Protein AF-A0A942A3I3-F1 (afdb_monomer)

Foldseek 3Di:
DCPPLLDLQCLLVCLLVPDPDGDDDPVSVVSSVVSVVPHDSVVSVVLVVVLVPDPDPVVNVVSSVVSRPD

Sequence (70 aa):
CGEMAGDPRYTRLLLGLGLTEFSMHPTNLLEVKRAIQDGDVGALTETIRRLLRTTDADKYAEILKGIAQN

Mean predicted aligned error: 3.32 Å

Structure (mmCIF, N/CA/C/O backbone):
data_AF-A0A942A3I3-F1
#
_entry.id   AF-A0A942A3I3-F1
#
loop_
_atom_site.group_PDB
_atom_site.id
_atom_site.type_symbol
_atom_site.label_atom_id
_atom_site.label_alt_id
_atom_site.label_comp_id
_atom_site.label_asym_id
_atom_site.label_entity_id
_atom_site.label_seq_id
_atom_site.pdbx_PDB_ins_code
_atom_site.Cartn_x
_atom_site.Cartn_y
_atom_site.Cartn_z
_atom_site.occupancy
_atom_site.B_iso_or_equiv
_atom_site.auth_seq_id
_atom_site.auth_comp_id
_atom_site.auth_asym_id
_atom_site.auth_atom_id
_atom_site.pdbx_PDB_model_num
ATOM 1 N N . CYS A 1 1 ? 6.253 8.217 13.848 1.00 49.97 1 CYS A N 1
ATOM 2 C CA . CYS A 1 1 ? 7.338 7.820 12.926 1.00 49.97 1 CYS A CA 1
ATOM 3 C C . CYS A 1 1 ? 6.701 7.022 11.799 1.00 49.97 1 CYS A C 1
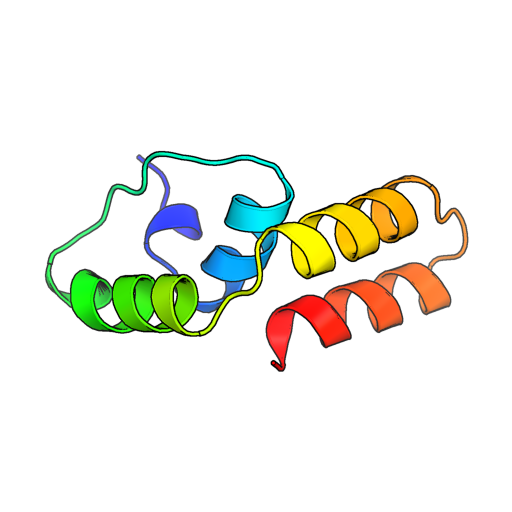ATOM 5 O O . CYS A 1 1 ? 5.977 6.086 12.096 1.00 49.97 1 CYS A O 1
ATOM 7 N N . GLY A 1 2 ? 6.930 7.421 10.545 1.00 67.06 2 GLY A N 1
ATOM 8 C CA . GLY A 1 2 ? 6.355 6.764 9.368 1.00 67.06 2 GLY A CA 1
ATOM 9 C C . GLY A 1 2 ? 5.356 7.644 8.624 1.00 67.06 2 GLY A C 1
ATOM 10 O O . GLY A 1 2 ? 4.189 7.287 8.536 1.00 67.06 2 GLY A O 1
ATOM 11 N N . GLU A 1 3 ? 5.808 8.767 8.055 1.00 83.06 3 GLU A N 1
ATOM 12 C CA . GLU A 1 3 ? 4.984 9.540 7.106 1.00 83.06 3 GLU A CA 1
ATOM 13 C C . GLU A 1 3 ? 4.453 8.637 5.982 1.00 83.06 3 GLU A C 1
ATOM 15 O O . GLU A 1 3 ? 3.295 8.743 5.604 1.00 83.06 3 GLU A O 1
ATOM 20 N N . MET A 1 4 ? 5.256 7.656 5.549 1.00 87.94 4 MET A N 1
ATOM 21 C CA . MET A 1 4 ? 4.840 6.647 4.573 1.00 87.94 4 MET A CA 1
ATOM 22 C C . MET A 1 4 ? 3.747 5.701 5.089 1.00 87.94 4 MET A C 1
ATOM 24 O O . MET A 1 4 ? 2.872 5.324 4.323 1.00 87.94 4 MET A O 1
ATOM 28 N N . ALA A 1 5 ? 3.768 5.309 6.368 1.00 88.00 5 ALA A N 1
ATOM 29 C CA . ALA A 1 5 ? 2.725 4.451 6.943 1.00 88.00 5 ALA A CA 1
ATOM 30 C C . ALA A 1 5 ? 1.403 5.212 7.131 1.00 88.00 5 ALA A C 1
ATOM 32 O O . ALA A 1 5 ? 0.330 4.619 7.078 1.00 88.00 5 ALA A O 1
ATOM 33 N N . GLY A 1 6 ? 1.483 6.529 7.325 1.00 88.62 6 GLY A N 1
ATOM 34 C CA . GLY A 1 6 ? 0.324 7.410 7.350 1.00 88.62 6 GLY A CA 1
ATOM 35 C C . GLY A 1 6 ? -0.144 7.886 5.979 1.00 88.62 6 GLY A C 1
ATOM 36 O O . GLY A 1 6 ? -1.121 8.621 5.933 1.00 88.62 6 GLY A O 1
ATOM 37 N N . ASP A 1 7 ? 0.519 7.516 4.887 1.00 91.81 7 ASP A N 1
ATOM 38 C CA . ASP A 1 7 ? 0.145 7.923 3.535 1.00 91.81 7 ASP A CA 1
ATOM 39 C C . ASP A 1 7 ? -0.506 6.736 2.798 1.00 91.81 7 ASP A C 1
ATOM 41 O O . ASP A 1 7 ? 0.166 5.731 2.528 1.00 91.81 7 ASP A O 1
ATOM 45 N N . PRO A 1 8 ? -1.803 6.834 2.448 1.00 90.62 8 PRO A N 1
ATOM 46 C CA . PRO A 1 8 ? -2.556 5.752 1.811 1.00 90.62 8 PRO A CA 1
ATOM 47 C C . PRO A 1 8 ? -1.915 5.202 0.536 1.00 90.62 8 PRO A C 1
ATOM 49 O O . PRO A 1 8 ? -2.093 4.027 0.210 1.00 90.62 8 PRO A O 1
ATOM 52 N N . ARG A 1 9 ? -1.123 6.020 -0.172 1.00 91.06 9 ARG A N 1
ATOM 53 C CA . ARG A 1 9 ? -0.439 5.624 -1.414 1.00 91.06 9 ARG A CA 1
ATOM 54 C C . ARG A 1 9 ? 0.566 4.495 -1.200 1.00 91.06 9 ARG A C 1
ATOM 56 O O . ARG A 1 9 ? 0.849 3.750 -2.136 1.00 91.06 9 ARG A O 1
ATOM 63 N N . TYR A 1 10 ? 1.102 4.351 0.012 1.00 93.38 10 TYR A N 1
ATOM 64 C CA . TYR A 1 10 ? 2.074 3.307 0.338 1.00 93.38 10 TYR A CA 1
ATOM 65 C C . TYR A 1 10 ? 1.476 2.153 1.142 1.00 93.38 10 TYR A C 1
ATOM 67 O O . TYR A 1 10 ? 2.150 1.141 1.316 1.00 93.38 10 TYR A O 1
ATOM 75 N N . THR A 1 11 ? 0.226 2.245 1.607 1.00 94.75 11 THR A N 1
ATOM 76 C CA . THR A 1 11 ? -0.381 1.225 2.477 1.00 94.75 11 THR A CA 1
ATOM 77 C C . THR A 1 11 ? -0.317 -0.172 1.869 1.00 94.75 11 THR A C 1
ATOM 79 O O . THR A 1 11 ? 0.147 -1.103 2.522 1.00 94.75 11 THR A O 1
ATOM 82 N N . ARG A 1 12 ? -0.700 -0.326 0.598 1.00 95.25 12 ARG A N 1
ATOM 83 C CA . ARG A 1 12 ? -0.715 -1.630 -0.088 1.00 95.25 12 ARG A CA 1
ATOM 84 C C . ARG A 1 12 ? 0.691 -2.191 -0.314 1.00 95.25 12 ARG A C 1
ATOM 86 O O . ARG A 1 12 ? 0.911 -3.392 -0.160 1.00 95.25 12 ARG A O 1
ATOM 93 N N . L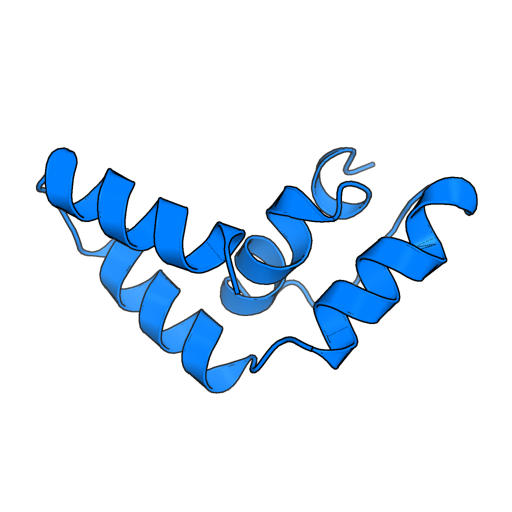EU A 1 13 ? 1.660 -1.318 -0.597 1.00 95.38 13 LEU A N 1
ATOM 94 C CA . LEU A 1 13 ? 3.073 -1.689 -0.683 1.00 95.38 13 LEU A CA 1
ATOM 95 C C . LEU A 1 13 ? 3.583 -2.206 0.671 1.00 95.38 13 LEU A C 1
ATOM 97 O O . LEU A 1 13 ? 4.169 -3.282 0.751 1.00 95.38 13 LEU A O 1
ATOM 101 N N . LEU A 1 14 ? 3.333 -1.456 1.744 1.00 95.44 14 LEU A N 1
ATOM 102 C CA . LEU A 1 14 ? 3.782 -1.802 3.091 1.00 95.44 14 LEU A CA 1
ATOM 103 C C . LEU A 1 14 ? 3.108 -3.082 3.608 1.00 95.44 14 LEU A C 1
ATOM 105 O O . LEU A 1 14 ? 3.784 -3.925 4.194 1.00 95.44 14 LEU A O 1
ATOM 109 N N . LEU A 1 15 ? 1.816 -3.276 3.321 1.00 95.56 15 LEU A N 1
ATOM 110 C CA . LEU A 1 15 ? 1.098 -4.518 3.620 1.00 95.56 15 LEU A CA 1
ATOM 111 C C . LEU A 1 15 ? 1.741 -5.724 2.939 1.00 95.56 15 LEU A C 1
ATOM 113 O O . LEU A 1 15 ? 2.033 -6.717 3.600 1.00 95.56 15 LEU A O 1
ATOM 117 N N . GLY A 1 16 ? 2.004 -5.644 1.631 1.00 95.75 16 GLY A N 1
ATOM 118 C CA . GLY A 1 16 ? 2.604 -6.762 0.904 1.00 95.75 16 GLY A CA 1
ATOM 119 C C . GLY A 1 16 ? 4.042 -7.074 1.348 1.00 95.75 16 GLY A C 1
ATOM 120 O O . GLY A 1 16 ? 4.476 -8.221 1.223 1.00 95.75 16 GLY A O 1
ATOM 121 N N . LEU A 1 17 ? 4.762 -6.077 1.885 1.00 96.06 17 LEU A N 1
ATOM 122 C CA . LEU A 1 17 ? 6.080 -6.230 2.518 1.00 96.06 17 LEU A CA 1
ATOM 123 C C . LEU A 1 17 ? 6.005 -6.857 3.920 1.00 96.06 17 LEU A C 1
ATOM 125 O O . LEU A 1 17 ? 7.039 -7.242 4.463 1.00 96.06 17 LEU A O 1
ATOM 129 N N . GLY A 1 18 ? 4.805 -6.989 4.489 1.00 95.88 18 GLY A N 1
ATOM 130 C CA . GLY A 1 18 ? 4.572 -7.621 5.785 1.00 95.88 18 GLY A CA 1
ATOM 131 C C . GLY A 1 18 ? 4.465 -6.651 6.959 1.00 95.88 18 GLY A C 1
ATOM 132 O O . GLY A 1 18 ? 4.609 -7.085 8.099 1.00 95.88 18 GLY A O 1
ATOM 133 N N . LEU A 1 19 ? 4.219 -5.356 6.724 1.00 95.69 19 LEU A N 1
ATOM 134 C CA . LEU A 1 19 ? 3.926 -4.426 7.813 1.00 95.69 19 LEU A CA 1
ATOM 135 C C . LEU A 1 19 ? 2.564 -4.765 8.434 1.00 95.69 19 LEU A C 1
ATOM 137 O O . LEU A 1 19 ? 1.532 -4.701 7.768 1.00 95.69 19 LEU A O 1
ATOM 141 N N . THR A 1 20 ? 2.564 -5.102 9.721 1.00 94.44 20 THR A N 1
ATOM 142 C CA . THR A 1 20 ? 1.356 -5.494 10.466 1.00 94.44 20 THR A CA 1
ATOM 143 C C . THR A 1 20 ? 0.820 -4.396 11.380 1.00 94.44 20 THR A C 1
ATOM 145 O O . THR A 1 20 ? -0.286 -4.521 11.899 1.00 94.44 20 THR A O 1
ATOM 148 N N . GLU A 1 21 ? 1.588 -3.327 11.591 1.00 94.00 21 GLU A N 1
ATOM 149 C CA . GLU A 1 21 ? 1.219 -2.202 12.446 1.00 94.00 21 GLU A CA 1
ATOM 150 C C . GLU A 1 21 ? 1.386 -0.886 11.683 1.00 94.00 21 GLU A C 1
ATOM 152 O O . GLU A 1 21 ? 2.453 -0.585 11.147 1.00 94.00 21 GLU A O 1
ATOM 157 N N . PHE A 1 22 ? 0.318 -0.092 11.650 1.00 93.69 22 PHE A N 1
ATOM 158 C CA . PHE A 1 22 ? 0.301 1.229 11.035 1.00 93.69 22 PHE A CA 1
ATOM 159 C C . PHE A 1 22 ? 0.100 2.292 12.117 1.00 93.69 22 PHE A C 1
ATOM 161 O O . PHE A 1 22 ? -0.804 2.181 12.942 1.00 93.69 22 PHE A O 1
ATOM 168 N N . SER A 1 23 ? 0.917 3.347 12.088 1.00 91.50 23 SER A N 1
ATOM 169 C CA . SER A 1 23 ? 0.796 4.500 12.988 1.00 91.50 23 SER A CA 1
ATOM 170 C C . SER A 1 23 ? 0.759 5.798 12.183 1.00 91.50 23 SER A C 1
ATOM 172 O O . SER A 1 23 ? 1.484 5.941 11.199 1.00 91.50 23 SER A O 1
ATOM 174 N N . MET A 1 24 ? -0.126 6.727 12.557 1.00 92.44 24 MET A N 1
ATOM 175 C CA . MET A 1 24 ? -0.385 7.955 11.792 1.00 92.44 24 MET A CA 1
ATOM 176 C C . MET A 1 24 ? -1.183 8.994 12.589 1.00 92.44 24 MET A C 1
ATOM 178 O O . MET A 1 24 ? -1.722 8.693 13.655 1.00 92.44 24 MET A O 1
ATOM 182 N N . HIS A 1 25 ? -1.309 10.204 12.034 1.00 90.75 25 HIS A N 1
ATOM 183 C CA . HIS A 1 25 ? -2.262 11.203 12.521 1.00 90.75 25 HIS A CA 1
ATOM 184 C C . HIS A 1 25 ? -3.715 10.788 12.216 1.00 90.75 25 HIS A C 1
ATOM 186 O O . HIS A 1 25 ? -3.969 10.226 11.148 1.00 90.75 25 HIS A O 1
ATOM 192 N N . PRO A 1 26 ? -4.693 11.110 13.090 1.00 91.69 26 PRO A N 1
ATOM 193 C C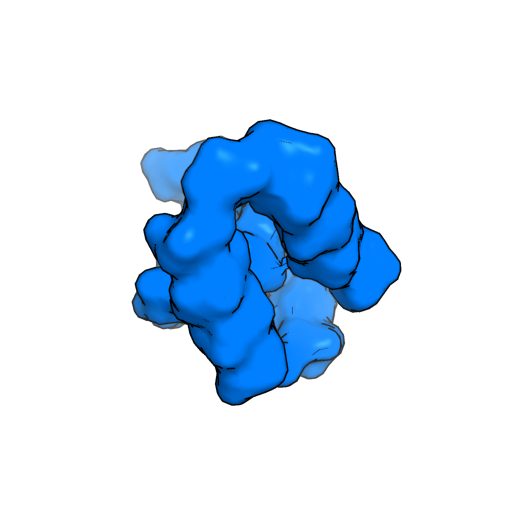A . PRO A 1 26 ? -6.092 10.703 12.911 1.00 91.69 26 PRO A CA 1
ATOM 194 C C . PRO A 1 26 ? -6.721 11.101 11.569 1.00 91.69 26 PRO A C 1
ATOM 196 O O . PRO A 1 26 ? -7.621 10.412 11.096 1.00 91.69 26 PRO A O 1
ATOM 199 N N . THR A 1 27 ? -6.233 12.174 10.939 1.00 92.62 27 THR A N 1
ATOM 200 C CA . THR A 1 27 ? -6.696 12.654 9.627 1.00 92.62 27 THR A CA 1
ATOM 201 C C . THR A 1 27 ? -6.547 11.616 8.517 1.00 92.62 27 THR A C 1
ATOM 203 O O . THR A 1 27 ? -7.364 11.599 7.606 1.00 92.62 27 THR A O 1
ATOM 206 N N . ASN A 1 28 ? -5.559 10.721 8.615 1.00 91.88 28 ASN A N 1
ATOM 207 C CA . ASN A 1 28 ? -5.250 9.748 7.562 1.00 91.88 28 ASN A CA 1
ATOM 208 C C . ASN A 1 28 ? -5.792 8.346 7.892 1.00 91.88 28 ASN A C 1
ATOM 210 O O . ASN A 1 28 ? -5.728 7.430 7.073 1.00 91.88 28 ASN A O 1
ATOM 214 N N . LEU A 1 29 ? -6.353 8.169 9.094 1.00 93.56 29 LEU A N 1
ATOM 215 C CA . LEU A 1 29 ? -6.739 6.863 9.625 1.00 93.56 29 LEU A CA 1
ATOM 216 C C . LEU A 1 29 ? -7.831 6.189 8.792 1.00 93.56 29 LEU A C 1
ATOM 218 O O . LEU A 1 29 ? -7.767 4.982 8.571 1.00 93.56 29 LEU A O 1
ATOM 222 N N . LEU A 1 30 ? -8.820 6.947 8.311 1.00 95.69 30 LEU A N 1
ATOM 223 C CA . LEU A 1 30 ? -9.909 6.391 7.502 1.00 95.69 30 LEU A CA 1
ATOM 224 C C . LEU A 1 30 ? -9.429 5.930 6.123 1.00 95.69 30 LEU A C 1
ATOM 226 O O . LEU A 1 30 ? -9.843 4.869 5.660 1.00 95.69 30 LEU A O 1
ATOM 230 N N . GLU A 1 31 ? -8.542 6.695 5.490 1.00 94.31 31 GLU A N 1
ATOM 231 C CA . GLU A 1 31 ? -8.017 6.379 4.160 1.00 94.31 31 GLU A CA 1
ATOM 232 C C . GLU A 1 31 ? -7.079 5.170 4.207 1.00 94.31 31 GLU A C 1
ATOM 234 O O . GLU A 1 31 ? -7.239 4.238 3.420 1.00 94.31 31 GLU A O 1
ATOM 239 N N . VAL A 1 32 ? -6.170 5.122 5.188 1.00 94.62 32 VAL A N 1
ATOM 240 C CA . VAL A 1 32 ? -5.298 3.957 5.390 1.00 94.62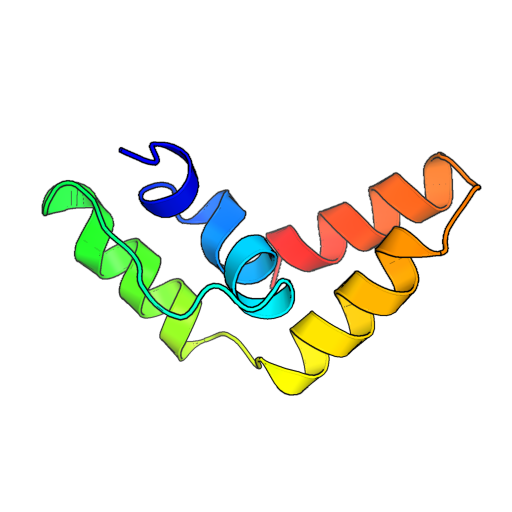 32 VAL A CA 1
ATOM 241 C C . VAL A 1 32 ? -6.118 2.725 5.769 1.00 94.62 32 VAL A C 1
ATOM 243 O O . VAL A 1 32 ? -5.901 1.652 5.211 1.00 94.62 32 VAL A O 1
ATOM 246 N N . LYS A 1 33 ? -7.113 2.859 6.657 1.00 95.69 33 LYS A N 1
ATOM 247 C CA . LYS A 1 33 ? -8.009 1.745 7.000 1.00 95.69 33 LYS A CA 1
ATOM 248 C C . LYS A 1 33 ? -8.729 1.208 5.765 1.00 95.69 33 LYS A C 1
ATOM 250 O O . LYS A 1 33 ? -8.796 -0.007 5.604 1.00 95.69 33 LYS A O 1
ATOM 255 N N . ARG A 1 34 ? -9.238 2.083 4.897 1.00 95.44 34 ARG A N 1
ATOM 256 C CA . ARG A 1 34 ? -9.889 1.673 3.649 1.00 95.44 34 ARG A CA 1
ATOM 257 C C . ARG A 1 34 ? -8.923 0.923 2.733 1.00 95.44 34 ARG A C 1
ATOM 259 O O . ARG A 1 34 ? -9.250 -0.170 2.296 1.00 95.44 34 ARG A O 1
ATOM 266 N N . ALA A 1 35 ? -7.711 1.443 2.537 1.00 94.12 35 ALA A N 1
ATOM 267 C CA . ALA A 1 35 ? -6.684 0.772 1.740 1.00 94.12 35 ALA A CA 1
ATOM 268 C C . ALA A 1 35 ? -6.277 -0.605 2.308 1.00 94.12 35 ALA A C 1
ATOM 270 O O . ALA A 1 35 ? -5.949 -1.508 1.540 1.00 94.12 35 ALA A O 1
ATOM 271 N N . ILE A 1 36 ? -6.321 -0.788 3.636 1.00 95.06 36 ILE A N 1
ATOM 272 C CA . ILE A 1 36 ? -6.140 -2.103 4.273 1.00 95.06 36 ILE A CA 1
ATOM 273 C C . ILE A 1 36 ? -7.329 -3.025 3.987 1.00 95.06 36 ILE A C 1
ATOM 275 O O . ILE A 1 36 ? -7.123 -4.181 3.637 1.00 95.06 36 ILE A O 1
ATOM 279 N N . GLN A 1 37 ? -8.561 -2.535 4.138 1.00 95.50 37 GLN A N 1
ATOM 280 C CA . GLN A 1 37 ? -9.773 -3.339 3.942 1.00 95.50 37 GLN A CA 1
ATOM 281 C C . GLN A 1 37 ? -9.971 -3.780 2.486 1.00 95.50 37 GLN A C 1
ATOM 283 O O . GLN A 1 37 ? -10.448 -4.887 2.256 1.00 95.50 37 GLN A O 1
ATOM 288 N N . ASP A 1 38 ? -9.572 -2.941 1.531 1.00 93.62 38 ASP A N 1
ATOM 289 C CA . ASP A 1 38 ? -9.659 -3.222 0.095 1.00 93.62 38 ASP A CA 1
ATOM 290 C C . ASP A 1 38 ? -8.448 -4.049 -0.409 1.00 93.62 38 ASP A C 1
ATOM 292 O O . ASP A 1 38 ? -8.414 -4.509 -1.551 1.00 93.62 38 ASP A O 1
ATOM 296 N N . GLY A 1 39 ? -7.428 -4.254 0.434 1.00 92.12 39 GLY A N 1
ATOM 297 C CA . GLY A 1 39 ? -6.188 -4.937 0.079 1.00 92.12 39 GLY A CA 1
ATOM 298 C C . GLY A 1 39 ? -6.226 -6.454 0.284 1.00 92.12 39 GLY A C 1
ATOM 299 O O . GLY A 1 39 ? -6.389 -6.941 1.399 1.00 92.12 39 GLY A O 1
ATOM 300 N N . ASP A 1 40 ? -5.939 -7.218 -0.772 1.00 95.12 40 ASP A N 1
ATOM 301 C CA . ASP A 1 40 ? -5.604 -8.644 -0.660 1.00 95.12 40 ASP A CA 1
ATOM 302 C C . ASP A 1 40 ? -4.110 -8.812 -0.345 1.00 95.12 40 ASP A C 1
ATOM 304 O O . ASP A 1 40 ? -3.247 -8.663 -1.214 1.00 95.12 40 ASP A O 1
ATOM 308 N N . VAL A 1 41 ? -3.797 -9.133 0.912 1.00 95.25 41 VAL A N 1
ATOM 309 C CA . VAL A 1 41 ? -2.413 -9.313 1.380 1.00 95.25 41 VAL A CA 1
ATOM 310 C C . VAL A 1 41 ? -1.699 -10.440 0.628 1.00 95.25 41 VAL A C 1
ATOM 312 O O . VAL A 1 41 ? -0.523 -10.294 0.304 1.00 95.25 41 VAL A O 1
ATOM 315 N N . GLY A 1 42 ? -2.387 -11.537 0.295 1.00 96.31 42 GLY A N 1
ATOM 316 C CA . GLY A 1 42 ? -1.790 -12.656 -0.434 1.00 96.31 42 GLY A CA 1
ATOM 317 C C . GLY A 1 42 ? -1.337 -12.237 -1.832 1.00 96.31 42 GLY A C 1
ATOM 318 O O . GLY A 1 42 ? -0.170 -12.429 -2.194 1.00 96.31 42 GLY A O 1
ATOM 319 N N . ALA A 1 43 ? -2.231 -11.584 -2.576 1.00 96.12 43 ALA A N 1
ATOM 320 C CA . ALA A 1 43 ? -1.942 -11.068 -3.913 1.00 96.12 43 ALA A CA 1
ATOM 321 C C . ALA A 1 43 ? -0.873 -9.957 -3.899 1.00 96.12 43 ALA A C 1
ATOM 323 O O . ALA A 1 43 ? 0.008 -9.909 -4.768 1.00 96.12 43 ALA A O 1
ATOM 324 N N . LEU A 1 44 ? -0.908 -9.074 -2.894 1.00 96.69 44 LEU A N 1
ATOM 325 C CA . LEU A 1 44 ? 0.088 -8.015 -2.712 1.00 96.69 44 LEU A CA 1
ATOM 326 C C . LEU A 1 44 ? 1.473 -8.595 -2.424 1.00 96.69 44 LEU A C 1
ATOM 328 O O . LEU A 1 44 ? 2.450 -8.204 -3.064 1.00 96.69 44 LEU A O 1
ATOM 332 N N . THR A 1 45 ? 1.571 -9.564 -1.515 1.00 97.19 45 THR A N 1
ATOM 333 C CA . THR A 1 45 ? 2.837 -10.229 -1.198 1.00 97.1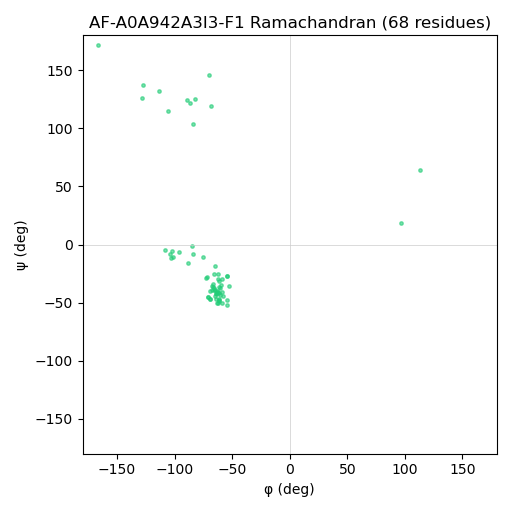9 45 THR A CA 1
ATOM 334 C C . THR A 1 45 ? 3.414 -10.960 -2.412 1.00 97.19 45 THR A C 1
ATOM 336 O O . THR A 1 45 ? 4.623 -10.887 -2.645 1.00 97.19 45 THR A O 1
ATOM 339 N N . GLU A 1 46 ? 2.594 -11.640 -3.220 1.00 97.12 46 GLU A N 1
ATOM 340 C CA . GLU A 1 46 ? 3.066 -12.263 -4.464 1.00 97.12 46 GLU A CA 1
ATOM 341 C C . GLU A 1 46 ? 3.618 -11.219 -5.446 1.00 97.12 46 GLU A C 1
ATOM 343 O O . GLU A 1 46 ? 4.738 -11.356 -5.953 1.00 97.12 46 GLU A O 1
ATOM 348 N N . THR A 1 47 ? 2.869 -10.137 -5.660 1.00 96.62 47 THR A N 1
ATOM 349 C CA . THR A 1 47 ? 3.258 -9.050 -6.567 1.00 96.62 47 THR A CA 1
ATOM 350 C C . THR A 1 47 ? 4.569 -8.397 -6.129 1.00 96.62 47 THR A C 1
ATOM 352 O O . THR A 1 47 ? 5.463 -8.189 -6.952 1.00 96.62 47 THR A O 1
ATOM 355 N N . ILE A 1 48 ? 4.741 -8.147 -4.830 1.00 96.56 48 ILE A N 1
ATOM 356 C CA . ILE A 1 48 ? 5.972 -7.568 -4.278 1.00 96.56 48 ILE A CA 1
ATOM 357 C C . ILE A 1 48 ? 7.153 -8.529 -4.390 1.00 96.56 48 ILE A C 1
ATOM 359 O O . ILE A 1 48 ? 8.249 -8.109 -4.756 1.00 96.56 48 ILE A O 1
ATOM 363 N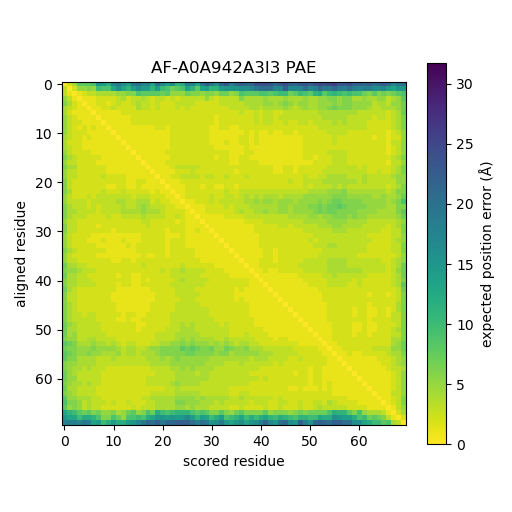 N . ARG A 1 49 ? 6.957 -9.833 -4.163 1.00 96.69 49 ARG A N 1
ATOM 364 C CA . ARG A 1 49 ? 8.020 -10.826 -4.398 1.00 96.69 49 ARG A CA 1
ATOM 365 C C . ARG A 1 49 ? 8.486 -10.831 -5.853 1.00 96.69 49 ARG A C 1
ATOM 367 O O . ARG A 1 49 ? 9.668 -11.064 -6.093 1.00 96.69 49 ARG A O 1
ATOM 374 N N . ARG A 1 50 ? 7.588 -10.588 -6.814 1.00 96.50 50 ARG A N 1
ATOM 375 C CA . ARG A 1 50 ? 7.944 -10.436 -8.233 1.00 96.50 50 ARG A CA 1
ATOM 376 C C . ARG A 1 50 ? 8.697 -9.128 -8.486 1.00 96.50 50 ARG A C 1
ATOM 378 O O . ARG A 1 50 ? 9.732 -9.156 -9.150 1.00 96.50 50 ARG A O 1
ATOM 385 N N . LEU A 1 51 ? 8.225 -8.016 -7.916 1.00 96.44 51 LEU A N 1
ATOM 386 C CA . LEU A 1 51 ? 8.885 -6.707 -7.992 1.00 96.44 51 LEU A CA 1
ATOM 387 C C . LEU A 1 51 ? 10.345 -6.789 -7.516 1.00 96.44 51 LEU A C 1
ATOM 389 O O . LEU A 1 51 ? 11.251 -6.430 -8.259 1.00 96.44 51 LEU A O 1
ATOM 393 N N . LEU A 1 52 ? 10.583 -7.350 -6.324 1.00 95.81 52 LEU A N 1
ATOM 394 C CA . LEU A 1 52 ? 11.913 -7.443 -5.703 1.00 95.81 52 LEU A CA 1
ATOM 395 C C . LEU A 1 52 ? 12.913 -8.324 -6.474 1.00 95.81 52 LEU A C 1
ATOM 397 O O . LEU A 1 52 ? 14.115 -8.221 -6.249 1.00 95.81 52 LEU A O 1
ATOM 401 N N . ARG A 1 53 ? 12.439 -9.204 -7.366 1.00 96.88 53 ARG A N 1
ATOM 402 C CA . ARG A 1 53 ? 13.292 -10.042 -8.232 1.00 96.88 53 ARG A CA 1
ATOM 403 C C . ARG A 1 53 ? 13.507 -9.444 -9.623 1.00 96.88 53 ARG A C 1
ATOM 405 O O . ARG A 1 53 ? 14.251 -10.017 -10.414 1.00 96.88 53 ARG A O 1
ATOM 412 N N . THR A 1 54 ? 12.832 -8.344 -9.947 1.00 97.31 54 THR A N 1
ATOM 413 C CA . THR A 1 54 ? 12.894 -7.729 -11.273 1.00 97.31 54 THR A CA 1
ATOM 414 C C . THR A 1 54 ? 14.135 -6.846 -11.379 1.00 97.31 54 THR A C 1
ATOM 416 O O . THR A 1 54 ? 14.333 -5.953 -10.564 1.00 97.31 54 THR A O 1
ATOM 419 N N . THR A 1 55 ? 14.965 -7.088 -12.394 1.00 96.38 55 THR A N 1
ATOM 420 C CA . THR A 1 55 ? 16.178 -6.300 -12.686 1.00 96.38 55 THR A CA 1
ATOM 421 C C . THR A 1 55 ? 15.993 -5.307 -13.836 1.00 96.38 55 THR A C 1
ATOM 423 O O . THR A 1 55 ? 16.843 -4.452 -14.058 1.00 96.38 55 THR A O 1
ATOM 426 N N . ASP A 1 56 ? 14.886 -5.424 -14.568 1.00 97.75 56 ASP A N 1
ATOM 427 C CA . ASP A 1 56 ? 14.501 -4.537 -15.662 1.00 97.75 56 ASP A CA 1
ATOM 428 C C . ASP A 1 56 ? 13.734 -3.325 -15.112 1.00 97.75 56 ASP A C 1
ATOM 430 O O . ASP A 1 56 ? 12.721 -3.482 -14.426 1.00 97.75 56 ASP A O 1
ATOM 434 N N . ALA A 1 57 ? 14.238 -2.119 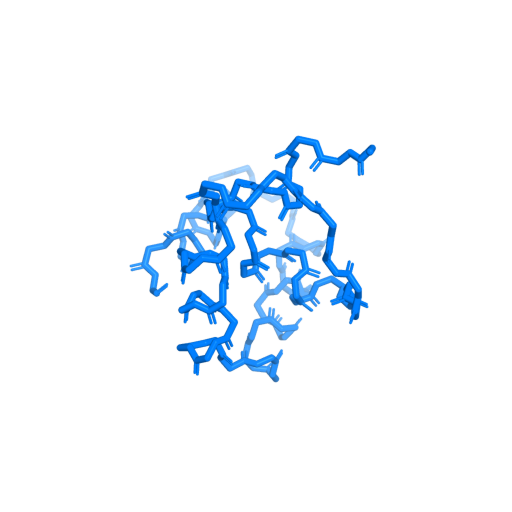-15.379 1.00 96.19 57 ALA A N 1
ATOM 435 C CA . ALA A 1 57 ? 13.711 -0.889 -14.791 1.00 96.19 57 ALA A CA 1
ATOM 436 C C . ALA A 1 57 ? 12.275 -0.576 -15.246 1.00 96.19 57 ALA A C 1
ATOM 438 O O . ALA A 1 57 ? 11.458 -0.137 -14.433 1.00 96.19 57 ALA A O 1
ATOM 439 N N . ASP A 1 58 ? 11.947 -0.856 -16.509 1.00 97.06 58 ASP A N 1
ATOM 440 C CA . ASP A 1 58 ? 10.621 -0.589 -17.064 1.00 97.06 58 ASP A CA 1
ATOM 441 C C . ASP A 1 58 ? 9.588 -1.534 -16.445 1.00 97.06 58 ASP A C 1
ATOM 443 O O . ASP A 1 58 ? 8.556 -1.098 -15.930 1.00 97.06 58 ASP A O 1
ATOM 447 N N . LYS A 1 59 ? 9.899 -2.833 -16.374 1.00 96.44 59 LYS A N 1
ATOM 448 C CA . LYS A 1 59 ? 9.044 -3.818 -15.694 1.00 96.44 59 LYS A CA 1
ATOM 449 C C . LYS A 1 59 ? 8.888 -3.519 -14.208 1.00 96.44 59 LYS A C 1
ATOM 451 O O . LYS A 1 59 ? 7.807 -3.732 -13.662 1.00 96.44 59 LYS A O 1
ATOM 456 N N . TYR A 1 60 ? 9.941 -3.034 -13.551 1.00 96.19 60 TYR A N 1
ATOM 457 C CA . TYR A 1 60 ? 9.873 -2.634 -12.148 1.00 96.19 60 TYR A CA 1
ATOM 458 C C . TYR A 1 60 ? 8.859 -1.499 -11.955 1.00 96.19 60 TYR A C 1
ATOM 460 O O . TYR A 1 60 ? 7.980 -1.595 -11.096 1.00 96.19 60 TYR A O 1
ATOM 468 N N . ALA A 1 61 ? 8.933 -0.456 -12.787 1.00 94.88 61 ALA A N 1
ATOM 469 C CA . ALA A 1 61 ? 8.007 0.670 -12.738 1.00 94.88 61 ALA A CA 1
ATOM 470 C C . ALA A 1 61 ? 6.556 0.240 -13.012 1.00 94.88 61 ALA A C 1
ATOM 472 O O . ALA A 1 61 ? 5.648 0.677 -12.304 1.00 94.88 61 ALA A O 1
ATOM 473 N N . GLU A 1 62 ? 6.330 -0.646 -13.983 1.00 95.25 62 GLU A N 1
ATOM 474 C CA . GLU A 1 62 ? 4.990 -1.154 -14.301 1.00 95.25 62 GLU A CA 1
ATOM 475 C C . GLU A 1 62 ? 4.390 -1.984 -13.158 1.00 95.25 62 GLU A C 1
ATOM 477 O O . GLU A 1 62 ? 3.237 -1.772 -12.773 1.00 95.25 62 GLU A O 1
ATOM 482 N N . ILE A 1 63 ? 5.171 -2.881 -12.542 1.00 95.44 63 ILE A N 1
ATOM 483 C CA . ILE A 1 63 ? 4.701 -3.652 -11.380 1.00 95.44 63 ILE A CA 1
ATOM 484 C C . ILE A 1 63 ? 4.405 -2.713 -10.202 1.00 95.44 63 ILE A C 1
ATOM 486 O O . ILE A 1 63 ? 3.382 -2.875 -9.536 1.00 95.44 63 ILE A O 1
ATOM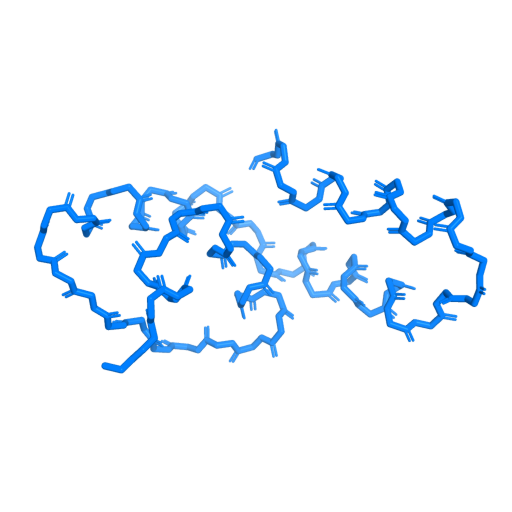 490 N N . LEU A 1 64 ? 5.264 -1.717 -9.955 1.00 93.81 64 LEU A N 1
ATOM 491 C CA . LEU A 1 64 ? 5.069 -0.752 -8.873 1.00 93.81 64 LEU A CA 1
ATOM 492 C C . LEU A 1 64 ? 3.795 0.086 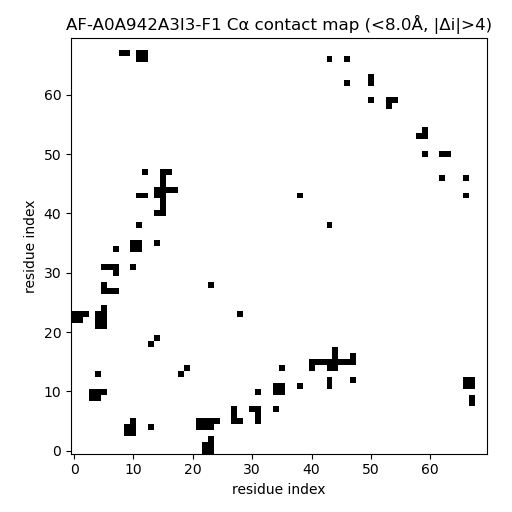-9.069 1.00 93.81 64 LEU A C 1
ATOM 494 O O . LEU A 1 64 ? 3.044 0.275 -8.112 1.00 93.81 64 LEU A O 1
ATOM 498 N N . LYS A 1 65 ? 3.505 0.538 -10.297 1.00 91.94 65 LYS A N 1
ATOM 499 C CA . LYS A 1 65 ? 2.252 1.248 -10.616 1.00 91.94 65 LYS A CA 1
ATOM 500 C C . LYS A 1 65 ? 1.020 0.395 -10.312 1.00 91.94 65 LYS A C 1
ATOM 502 O O . LYS A 1 65 ? 0.067 0.906 -9.730 1.00 91.94 65 LYS A O 1
ATOM 507 N N . GLY A 1 66 ? 1.060 -0.902 -10.624 1.00 90.38 66 GLY A N 1
ATOM 508 C CA . GLY A 1 66 ? -0.041 -1.826 -10.326 1.00 90.38 66 GLY A CA 1
ATOM 509 C C . GLY A 1 66 ? -0.343 -1.977 -8.827 1.00 90.38 66 GLY A C 1
ATOM 510 O O . GLY A 1 66 ? -1.494 -2.179 -8.440 1.00 90.38 66 GLY A O 1
ATOM 511 N N . ILE A 1 67 ? 0.665 -1.818 -7.961 1.00 91.19 67 ILE A N 1
ATOM 512 C CA . ILE A 1 67 ? 0.480 -1.823 -6.499 1.00 91.19 67 ILE A CA 1
ATOM 513 C C . ILE A 1 67 ? -0.209 -0.534 -6.016 1.00 91.19 67 ILE A C 1
ATOM 515 O O . ILE A 1 67 ? -0.913 -0.565 -5.014 1.00 91.19 67 ILE A O 1
ATOM 519 N N . ALA A 1 68 ? -0.039 0.590 -6.716 1.00 75.31 68 ALA A N 1
ATOM 520 C CA . ALA A 1 68 ? -0.590 1.886 -6.313 1.00 75.31 68 ALA A CA 1
ATOM 521 C C . ALA A 1 68 ? -2.017 2.169 -6.833 1.00 75.31 68 ALA A C 1
ATOM 523 O O . ALA A 1 68 ? -2.653 3.098 -6.344 1.00 75.31 68 ALA A O 1
ATOM 524 N N . GLN A 1 69 ? -2.507 1.421 -7.832 1.00 67.19 69 GLN A N 1
ATOM 525 C CA . GLN A 1 69 ? -3.740 1.745 -8.578 1.00 67.19 69 GLN A CA 1
ATOM 526 C C . GLN A 1 69 ? -4.961 0.849 -8.301 1.00 67.19 69 GLN A C 1
ATOM 528 O O . GLN A 1 69 ? -6.034 1.143 -8.824 1.00 67.19 69 GLN A O 1
ATOM 533 N N . ASN A 1 70 ? -4.818 -0.210 -7.500 1.00 50.91 70 ASN A N 1
ATOM 534 C CA . ASN A 1 70 ? -5.931 -1.093 -7.104 1.00 50.91 70 ASN A CA 1
ATOM 535 C C . ASN A 1 70 ? -6.449 -0.786 -5.693 1.00 50.91 70 ASN A C 1
ATOM 537 O O . ASN A 1 70 ? -5.638 -0.309 -4.862 1.00 50.91 70 ASN A O 1
#

Secondary structure (DSSP, 8-state):
--TTTT-HHHHHHHHHTT-------GGGHHHHHHHHHT--HHHHHHHHHHHTT---HHHHHHHHHHHHH-

Nearest PDB structures (foldseek):
  6v9k-assembly1_B  TM=8.290E-01  e=1.144E-01  Escherichia coli
  2kx9-assembly1_A  TM=8.088E-01  e=1.287E-01  Escherichia coli K-12
  2l5h-assembly1_B  TM=8.088E-01  e=1.287E-01  Escherichia coli
  2hro-assembly1_A-2  TM=7.922E-01  e=1.628E-01  Staphylococcus carnosus

Radius of gyration: 12.31 Å; Cα contacts (8 Å, |Δi|>4): 70; chains: 1; bounding box: 26×25×30 Å

Solvent-accessible surface area (backbone atoms only — not comparable to full-atom values): 4033 Å² total; per-residue (Å²): 130,48,73,57,55,35,31,50,77,39,37,45,55,42,39,24,76,63,55,86,78,78,52,65,62,79,89,35,48,64,54,34,50,47,42,54,73,76,47,58,54,69,62,33,28,54,52,45,59,51,42,78,70,50,85,49,68,68,62,33,52,54,51,53,49,59,54,59,73,111

pLDDT: mean 91.96, std 9.09, range [49.97, 97.75]